Protein AF-A0A645BVU4-F1 (afdb_monomer_lite)

InterPro domains:
  IPR005790 DNA polymerase III, delta subunit [PTHR34388] (3-112)
  IPR005790 DNA polymerase III, delta subunit [TIGR01128] (2-109)
  IPR008921 DNA polymerase III, clamp loader complex, gamma/delta/delta subunit, C-terminal [SSF48019] (2-110)
  IPR048466 DNA polymerase III delta subunit-like, C-terminal domain [PF21694] (2-109)

Structure (mmCIF, N/CA/C/O backbone):
data_AF-A0A645BVU4-F1
#
_entry.id   AF-A0A645BVU4-F1
#
loop_
_atom_site.group_PDB
_atom_site.id
_atom_site.type_symbol
_atom_site.label_atom_id
_atom_site.label_alt_id
_atom_site.label_comp_id
_atom_site.label_asym_id
_atom_site.label_entity_id
_atom_site.label_seq_id
_atom_site.pdbx_PDB_ins_code
_atom_site.Cartn_x
_atom_site.Cartn_y
_atom_site.Cartn_z
_atom_site.occupancy
_atom_site.B_iso_or_equiv
_atom_site.auth_seq_id
_atom_site.auth_comp_id
_atom_site.auth_asym_id
_atom_site.auth_atom_id
_atom_site.pdbx_PDB_model_num
ATOM 1 N N . MET A 1 1 ? -17.375 -8.886 -12.137 1.00 29.92 1 MET A N 1
ATOM 2 C CA . MET A 1 1 ? -17.552 -9.879 -11.051 1.00 29.92 1 MET A CA 1
ATOM 3 C C . MET A 1 1 ? -16.275 -9.914 -10.216 1.00 29.92 1 MET A C 1
ATOM 5 O O . MET A 1 1 ? -15.353 -10.625 -10.584 1.00 29.92 1 MET A O 1
ATOM 9 N N . ILE A 1 2 ? -16.178 -9.104 -9.156 1.00 40.94 2 ILE A N 1
ATOM 10 C CA . ILE A 1 2 ? -14.996 -9.040 -8.259 1.00 40.94 2 ILE A CA 1
ATOM 11 C C . ILE A 1 2 ? -15.351 -9.442 -6.807 1.00 40.94 2 ILE A C 1
ATOM 13 O O . ILE A 1 2 ? -14.476 -9.594 -5.960 1.00 40.94 2 ILE A O 1
ATOM 17 N N . ALA A 1 3 ? -16.626 -9.759 -6.543 1.00 32.09 3 ALA A N 1
ATOM 18 C CA . ALA A 1 3 ? -17.147 -10.119 -5.220 1.00 32.09 3 ALA A CA 1
ATOM 19 C C . ALA A 1 3 ? -16.420 -11.299 -4.532 1.00 32.09 3 ALA A C 1
ATOM 21 O O . ALA A 1 3 ? -16.313 -11.318 -3.312 1.00 32.09 3 ALA A O 1
ATOM 22 N N . GLY A 1 4 ? -15.843 -12.240 -5.291 1.00 48.22 4 GLY A N 1
ATOM 23 C CA . GLY A 1 4 ? -15.117 -13.383 -4.717 1.00 48.22 4 GLY A CA 1
ATOM 24 C C . GLY A 1 4 ? -13.722 -13.061 -4.160 1.00 48.22 4 GLY A C 1
ATOM 25 O O . GLY A 1 4 ? -13.146 -13.882 -3.452 1.00 48.22 4 GLY A O 1
ATOM 26 N N . ASN A 1 5 ? -13.151 -11.890 -4.472 1.00 67.75 5 ASN A N 1
ATOM 27 C CA . ASN A 1 5 ? -11.798 -11.528 -4.028 1.00 67.75 5 ASN A CA 1
ATOM 28 C C . ASN A 1 5 ? -11.813 -10.670 -2.750 1.00 67.75 5 ASN A C 1
ATOM 30 O O . ASN A 1 5 ? -10.892 -10.764 -1.943 1.00 67.75 5 ASN A O 1
ATOM 34 N N . SER A 1 6 ? -12.876 -9.885 -2.528 1.00 72.81 6 SER A N 1
ATOM 35 C CA . SER A 1 6 ? -13.099 -9.118 -1.289 1.00 72.81 6 SER A CA 1
ATOM 36 C C . SER A 1 6 ? -13.288 -10.017 -0.075 1.00 72.81 6 SER A C 1
ATOM 38 O O . SER A 1 6 ? -12.641 -9.802 0.945 1.00 72.81 6 SER A O 1
ATOM 40 N N . GLU A 1 7 ? -14.154 -11.028 -0.187 1.00 83.12 7 GLU A N 1
ATOM 41 C CA . GLU A 1 7 ? -14.449 -11.949 0.917 1.00 83.12 7 GLU A CA 1
ATOM 42 C C . GLU A 1 7 ? -13.199 -12.721 1.326 1.00 83.12 7 GLU A C 1
ATOM 44 O O . GLU A 1 7 ? -12.852 -12.771 2.502 1.00 83.12 7 GLU A O 1
ATOM 49 N N . ARG A 1 8 ? -12.450 -13.218 0.337 1.00 87.12 8 ARG A N 1
ATOM 50 C CA . ARG A 1 8 ? -11.186 -13.913 0.573 1.00 87.12 8 ARG A CA 1
ATOM 51 C C . ARG A 1 8 ? -10.113 -13.000 1.169 1.00 87.12 8 ARG A C 1
ATOM 53 O O . ARG A 1 8 ? -9.358 -13.431 2.033 1.00 87.12 8 ARG A O 1
ATOM 60 N N . ALA A 1 9 ? -10.023 -11.744 0.729 1.00 87.44 9 ALA A N 1
ATOM 61 C CA . ALA A 1 9 ? -9.080 -10.783 1.299 1.00 87.44 9 ALA A CA 1
ATOM 62 C C . ALA A 1 9 ? -9.418 -10.445 2.761 1.00 87.44 9 ALA A C 1
ATOM 64 O O . ALA A 1 9 ? -8.514 -10.373 3.594 1.00 87.44 9 ALA A O 1
ATOM 65 N N . LEU A 1 10 ? -10.706 -10.288 3.080 1.00 90.06 10 LEU A N 1
ATOM 66 C CA . LEU A 1 10 ? -11.182 -10.114 4.453 1.00 90.06 10 LEU A CA 1
ATOM 67 C C . LEU A 1 10 ? -10.909 -11.344 5.316 1.00 90.06 10 LEU A C 1
ATOM 69 O O . LEU A 1 10 ? -10.462 -11.204 6.449 1.00 90.06 10 LEU A O 1
ATOM 73 N N . GLU A 1 11 ? -11.145 -12.543 4.791 1.00 91.75 11 GLU A N 1
ATOM 74 C CA . GLU A 1 11 ? -10.852 -13.792 5.491 1.00 91.75 11 GLU A CA 1
ATOM 75 C C . GLU A 1 11 ? -9.358 -13.903 5.820 1.00 91.75 11 GLU A C 1
ATO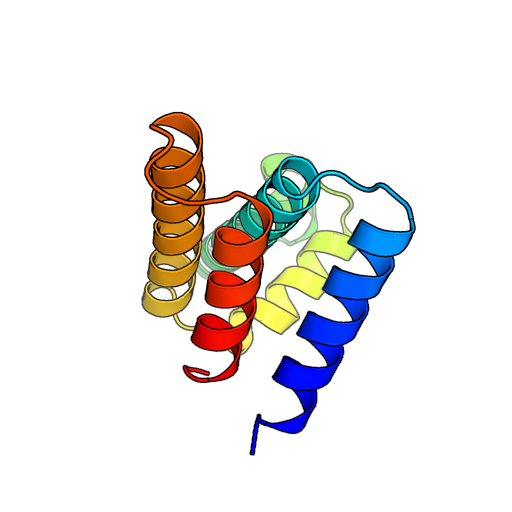M 77 O O . GLU A 1 11 ? -8.994 -14.165 6.965 1.00 91.75 11 GLU A O 1
ATOM 82 N N . ILE A 1 12 ? -8.480 -13.625 4.849 1.00 91.56 12 ILE A N 1
ATOM 83 C CA . ILE A 1 12 ? -7.028 -13.586 5.072 1.00 91.56 12 ILE A CA 1
ATOM 84 C C . ILE A 1 12 ? -6.684 -12.571 6.163 1.00 91.56 12 ILE A C 1
ATOM 86 O O . ILE A 1 12 ? -5.898 -12.881 7.054 1.00 91.56 12 ILE A O 1
ATOM 90 N N . TYR A 1 13 ? -7.275 -11.378 6.118 1.00 93.38 13 TYR A N 1
ATOM 91 C CA . TYR A 1 13 ? -7.020 -10.353 7.121 1.00 93.38 13 TYR A CA 1
ATOM 92 C C . TYR A 1 13 ? -7.450 -10.787 8.526 1.00 93.38 13 TYR A C 1
ATOM 94 O O . TYR A 1 13 ? -6.656 -10.708 9.458 1.00 93.38 13 TYR A O 1
ATOM 102 N N . ARG A 1 14 ? -8.660 -11.330 8.671 1.00 93.12 14 ARG A N 1
ATOM 103 C CA . ARG A 1 14 ? -9.161 -11.852 9.951 1.00 93.12 14 ARG A CA 1
ATOM 104 C C . ARG A 1 14 ? -8.306 -12.996 10.478 1.00 93.12 14 ARG A C 1
ATOM 106 O O . ARG A 1 14 ? -8.033 -13.056 11.670 1.00 93.12 14 ARG A O 1
ATOM 113 N N . ASN A 1 15 ? -7.818 -13.864 9.594 1.00 94.50 15 ASN A N 1
ATOM 114 C CA . ASN A 1 15 ? -6.880 -14.915 9.974 1.00 94.50 15 ASN A CA 1
ATOM 115 C C . ASN A 1 15 ? -5.552 -14.344 10.490 1.00 94.50 15 ASN A C 1
ATOM 117 O O . ASN A 1 15 ? -5.025 -14.865 11.465 1.00 94.50 15 ASN A O 1
ATOM 121 N N . LEU A 1 16 ? -5.033 -13.262 9.900 1.00 93.50 16 LEU A N 1
ATOM 122 C CA . LEU A 1 16 ? -3.845 -12.577 10.426 1.00 93.50 16 LEU A CA 1
ATOM 123 C C . LEU A 1 16 ? -4.104 -12.013 11.832 1.00 93.50 16 LEU A C 1
ATOM 125 O O . LEU A 1 16 ? -3.281 -12.209 12.722 1.00 93.50 16 LEU A O 1
ATOM 129 N N . LEU A 1 17 ? -5.265 -11.394 12.064 1.00 93.00 17 LEU A N 1
ATOM 130 C CA . LEU A 1 17 ? -5.639 -10.899 13.395 1.00 93.00 17 LEU A CA 1
ATOM 131 C C . LEU A 1 17 ? -5.759 -12.030 14.424 1.00 93.00 17 LEU A C 1
ATOM 133 O O . LEU A 1 17 ? -5.246 -11.908 15.533 1.00 93.00 17 LEU A O 1
ATOM 137 N N . ASN A 1 18 ? -6.344 -13.169 14.040 1.00 94.38 18 ASN A N 1
ATOM 138 C CA . ASN A 1 18 ? -6.414 -14.362 14.893 1.00 94.38 18 ASN A CA 1
ATOM 139 C C . ASN A 1 18 ? -5.025 -14.913 15.262 1.00 94.38 18 ASN A C 1
ATOM 141 O O . ASN A 1 18 ? -4.870 -15.567 16.292 1.00 94.38 18 ASN A O 1
ATOM 145 N N . LEU A 1 19 ? -4.007 -14.639 14.442 1.00 94.31 19 LEU A N 1
ATOM 146 C CA . LEU A 1 19 ? -2.605 -14.961 14.718 1.00 94.31 19 LEU A CA 1
ATOM 147 C C . LEU A 1 19 ? -1.889 -13.875 15.545 1.00 94.31 19 LEU A C 1
ATOM 149 O O . LEU A 1 19 ? -0.679 -13.960 15.734 1.00 94.31 19 LEU A O 1
ATOM 153 N N . ASN A 1 20 ? -2.624 -12.896 16.085 1.00 92.44 20 ASN A N 1
ATOM 154 C CA . ASN A 1 20 ? -2.124 -11.727 16.819 1.00 92.44 20 ASN A CA 1
ATOM 155 C C . ASN A 1 20 ? -1.226 -10.796 15.985 1.00 92.44 20 ASN A C 1
ATOM 157 O O . ASN A 1 20 ? -0.413 -10.051 16.540 1.00 92.44 20 ASN A O 1
ATOM 161 N N . GLU A 1 21 ? -1.362 -10.810 14.657 1.00 92.88 21 GLU A N 1
ATOM 162 C CA . GLU A 1 21 ? -0.680 -9.831 13.814 1.00 92.88 21 GLU A CA 1
ATOM 163 C C . GLU A 1 21 ? -1.284 -8.437 13.994 1.00 92.88 21 GLU A C 1
ATOM 165 O O . GLU A 1 21 ? -2.490 -8.257 14.161 1.00 92.88 21 GLU A O 1
ATOM 170 N N . SER A 1 22 ? -0.436 -7.413 13.917 1.00 94.50 22 SER A N 1
ATOM 171 C CA . SER A 1 22 ? -0.869 -6.035 14.142 1.00 94.50 22 SER A CA 1
ATOM 172 C C . SER A 1 22 ? -1.631 -5.461 12.932 1.00 94.50 22 SER A C 1
ATOM 174 O O . SER A 1 22 ? -1.081 -5.453 11.823 1.00 94.50 22 SER A O 1
ATOM 176 N N . PRO A 1 23 ? -2.817 -4.842 13.120 1.00 93.38 23 PRO A N 1
ATOM 177 C CA . PRO A 1 23 ? -3.530 -4.110 12.064 1.00 93.38 23 PRO A CA 1
ATOM 178 C C . PRO A 1 23 ? -2.666 -3.033 11.397 1.00 93.38 23 PRO A C 1
ATOM 180 O O . PRO A 1 23 ? -2.697 -2.850 10.180 1.00 93.38 23 PRO A O 1
ATOM 183 N N . PHE A 1 24 ? -1.827 -2.359 12.189 1.00 94.06 24 PHE A N 1
ATOM 184 C CA . PHE A 1 24 ? -0.884 -1.349 11.712 1.00 94.06 24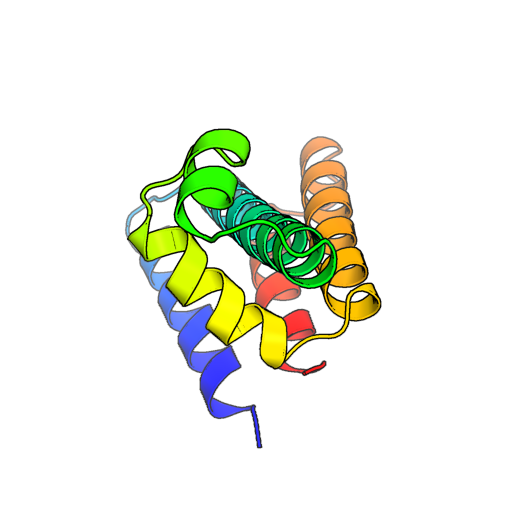 PHE A CA 1
ATOM 185 C C . PHE A 1 24 ? 0.162 -1.942 10.771 1.00 94.06 24 PHE A C 1
ATOM 187 O O . PHE A 1 24 ? 0.496 -1.346 9.744 1.00 94.06 24 PHE A O 1
ATOM 194 N N . MET A 1 25 ? 0.671 -3.128 11.111 1.00 94.50 25 MET A N 1
ATOM 195 C CA . MET A 1 25 ? 1.641 -3.836 10.286 1.00 94.50 25 MET A CA 1
ATOM 196 C C . MET A 1 25 ? 1.000 -4.217 8.950 1.00 94.50 25 MET A C 1
ATOM 198 O O . MET A 1 25 ? 1.553 -3.881 7.899 1.00 94.50 25 MET A O 1
ATOM 202 N N . VAL A 1 26 ? -0.213 -4.775 8.970 1.00 94.25 26 VAL A N 1
ATOM 203 C CA . VAL A 1 26 ? -0.964 -5.096 7.748 1.00 94.25 26 VAL A CA 1
ATOM 204 C C . VAL A 1 26 ? -1.192 -3.851 6.885 1.00 94.25 26 VAL A C 1
ATOM 206 O O . VAL A 1 26 ? -0.876 -3.864 5.692 1.00 94.25 26 VAL A O 1
ATOM 209 N N . LEU A 1 27 ? -1.655 -2.742 7.471 1.00 94.75 27 LEU A N 1
ATOM 210 C CA . LEU A 1 27 ? -1.846 -1.479 6.751 1.00 94.75 27 LEU A CA 1
ATOM 211 C C . LEU A 1 27 ? -0.542 -0.981 6.109 1.00 94.75 27 LEU A C 1
ATOM 213 O O . LEU A 1 27 ? -0.535 -0.527 4.959 1.00 94.75 27 LEU A O 1
ATOM 217 N N . SER A 1 28 ? 0.577 -1.100 6.828 1.00 94.62 28 SER A N 1
ATOM 218 C CA . SER A 1 28 ? 1.895 -0.713 6.325 1.00 94.62 28 SER A CA 1
ATOM 219 C C . SER A 1 28 ? 2.327 -1.560 5.122 1.00 94.62 28 SER A C 1
ATOM 221 O O . SER A 1 28 ? 2.850 -1.013 4.145 1.00 94.62 28 SER A O 1
ATOM 223 N N . LEU A 1 29 ? 2.046 -2.869 5.140 1.00 93.19 29 LEU A N 1
ATOM 224 C CA . LEU A 1 29 ? 2.340 -3.779 4.034 1.00 93.19 29 LEU A CA 1
ATOM 225 C C . LEU A 1 29 ? 1.487 -3.462 2.805 1.00 93.19 29 LEU A C 1
ATOM 227 O O . LEU A 1 29 ? 2.020 -3.396 1.695 1.00 93.19 29 LEU A O 1
ATOM 231 N N . ILE A 1 30 ? 0.193 -3.190 2.996 1.00 92.69 30 ILE A N 1
ATOM 232 C CA . ILE A 1 30 ? -0.714 -2.791 1.912 1.00 92.69 30 ILE A CA 1
ATOM 233 C C . ILE A 1 30 ? -0.226 -1.485 1.268 1.00 92.69 30 ILE A C 1
ATOM 235 O O . ILE A 1 30 ? -0.047 -1.408 0.049 1.00 92.69 30 ILE A O 1
ATOM 239 N N . SER A 1 31 ? 0.070 -0.470 2.085 1.00 94.31 31 SER A N 1
ATOM 240 C CA . SER A 1 31 ? 0.595 0.821 1.621 1.00 94.31 31 SER A CA 1
ATOM 241 C C . SER A 1 31 ? 1.914 0.657 0.860 1.00 94.31 31 SER A C 1
ATOM 243 O O . SER A 1 31 ? 2.101 1.229 -0.220 1.00 94.31 31 SER A O 1
ATOM 245 N N . ARG A 1 32 ? 2.828 -0.176 1.376 1.00 94.31 32 ARG A N 1
ATOM 246 C CA . ARG A 1 32 ? 4.094 -0.503 0.710 1.00 94.31 32 ARG A CA 1
ATOM 247 C C . ARG A 1 32 ? 3.859 -1.146 -0.654 1.00 94.31 32 ARG A C 1
ATOM 249 O O . ARG A 1 32 ? 4.507 -0.734 -1.616 1.00 94.31 32 ARG A O 1
ATOM 256 N N . GLN A 1 33 ? 2.942 -2.105 -0.759 1.00 92.94 33 GLN A N 1
ATOM 257 C CA . GLN A 1 33 ? 2.659 -2.783 -2.022 1.00 92.94 33 GLN A CA 1
ATOM 258 C C . GLN A 1 33 ? 2.123 -1.806 -3.076 1.00 92.94 33 GLN A C 1
ATOM 260 O O . GLN A 1 33 ? 2.648 -1.774 -4.188 1.00 92.94 33 GLN A O 1
ATOM 265 N N . PHE A 1 34 ? 1.177 -0.927 -2.725 1.00 92.94 34 PHE A N 1
ATOM 266 C CA . PHE A 1 34 ? 0.701 0.111 -3.650 1.00 92.94 34 PHE A CA 1
ATOM 267 C C . PHE A 1 34 ? 1.815 1.060 -4.106 1.00 92.94 34 PHE A C 1
ATOM 269 O O . PHE A 1 34 ? 1.875 1.412 -5.285 1.00 92.94 34 PHE A O 1
ATOM 276 N N . ARG A 1 35 ? 2.746 1.433 -3.215 1.00 94.44 35 ARG A N 1
ATOM 277 C CA . ARG A 1 35 ? 3.924 2.239 -3.590 1.00 94.44 35 ARG A CA 1
ATOM 278 C C . ARG A 1 35 ? 4.825 1.513 -4.582 1.00 94.44 35 ARG A C 1
ATOM 280 O O . ARG A 1 35 ? 5.330 2.155 -5.498 1.00 94.44 35 ARG A O 1
ATOM 287 N N . ILE A 1 36 ? 5.046 0.211 -4.399 1.00 94.75 36 ILE A N 1
ATOM 288 C CA . ILE A 1 36 ? 5.853 -0.593 -5.325 1.00 94.75 36 ILE A CA 1
ATOM 289 C C . ILE A 1 36 ? 5.174 -0.622 -6.696 1.00 94.75 36 ILE A C 1
ATOM 291 O O . ILE A 1 36 ? 5.818 -0.268 -7.676 1.00 94.75 36 ILE A O 1
ATOM 295 N N . ILE A 1 37 ? 3.873 -0.929 -6.762 1.00 94.25 37 ILE A N 1
ATOM 296 C CA . ILE A 1 37 ? 3.099 -0.950 -8.018 1.00 94.25 37 ILE A CA 1
ATOM 297 C C . ILE A 1 37 ? 3.178 0.403 -8.736 1.00 94.25 37 ILE A C 1
ATOM 299 O O . ILE A 1 37 ? 3.516 0.456 -9.918 1.00 94.25 37 ILE A O 1
ATOM 303 N N . LEU A 1 38 ? 2.923 1.500 -8.017 1.00 94.44 38 LEU A N 1
ATOM 304 C CA . LEU A 1 38 ? 2.952 2.855 -8.569 1.00 94.44 38 LEU A CA 1
ATOM 305 C C . LEU A 1 38 ? 4.336 3.231 -9.115 1.00 94.44 38 LEU A C 1
ATOM 307 O O . LEU A 1 38 ? 4.448 3.715 -10.242 1.00 94.44 38 LEU A O 1
ATOM 311 N N . LYS A 1 39 ? 5.397 2.982 -8.337 1.00 95.00 39 LYS A N 1
ATOM 312 C CA . LYS A 1 39 ? 6.776 3.261 -8.761 1.00 95.00 39 LYS A CA 1
ATOM 313 C C . LYS A 1 39 ? 7.177 2.399 -9.952 1.00 95.00 39 LYS A C 1
ATOM 315 O O . LYS A 1 39 ? 7.767 2.921 -10.891 1.00 95.00 39 LYS A O 1
ATOM 320 N N . SER A 1 40 ? 6.843 1.110 -9.938 1.00 95.12 40 SER A N 1
ATOM 321 C CA . SER A 1 40 ? 7.110 0.207 -11.058 1.00 95.12 40 SER A CA 1
ATOM 322 C C . SER A 1 40 ? 6.420 0.689 -12.334 1.00 95.12 40 SER A C 1
ATOM 324 O O . SER A 1 40 ? 7.080 0.774 -13.365 1.00 95.12 40 SER A O 1
ATOM 326 N N . LYS A 1 41 ? 5.142 1.089 -12.259 1.00 94.88 41 LYS A N 1
ATOM 327 C CA . LYS A 1 41 ? 4.400 1.645 -13.402 1.00 94.88 41 LYS A CA 1
ATOM 328 C C . LYS A 1 41 ? 5.085 2.887 -13.976 1.00 94.88 41 LYS A C 1
ATOM 330 O O . LYS A 1 41 ? 5.383 2.931 -15.163 1.00 94.88 41 LYS A O 1
ATOM 335 N N . SER A 1 42 ? 5.395 3.859 -13.116 1.00 95.56 42 SER A N 1
ATOM 336 C CA . SER A 1 42 ? 6.050 5.113 -13.513 1.00 95.56 42 SER A CA 1
ATOM 337 C C . SER A 1 42 ? 7.414 4.882 -14.175 1.00 95.56 42 SER A C 1
ATOM 339 O O . SER A 1 42 ? 7.713 5.484 -15.206 1.00 95.56 42 SER A O 1
ATOM 341 N N . MET A 1 43 ? 8.231 3.986 -13.614 1.00 94.94 43 MET A N 1
ATOM 342 C CA . MET A 1 43 ? 9.542 3.644 -14.172 1.00 94.94 43 MET A CA 1
ATOM 343 C C . MET A 1 43 ? 9.414 2.957 -15.537 1.00 94.94 43 MET A C 1
ATOM 345 O O . MET A 1 43 ? 10.143 3.313 -16.461 1.00 94.94 43 MET A O 1
ATOM 349 N N . SER A 1 44 ? 8.459 2.033 -15.686 1.00 94.50 44 SER A N 1
ATOM 350 C CA . SER A 1 44 ? 8.199 1.355 -16.961 1.00 94.50 44 SER A CA 1
ATOM 351 C C . SER A 1 44 ? 7.775 2.329 -18.058 1.00 94.50 44 SER A C 1
ATOM 353 O O . SER A 1 44 ? 8.264 2.227 -19.177 1.00 94.50 44 SER A O 1
ATOM 355 N N . GLU A 1 45 ? 6.899 3.288 -17.754 1.00 94.50 45 GLU A N 1
ATOM 356 C CA . GLU A 1 45 ? 6.478 4.310 -18.726 1.00 94.50 45 GLU A CA 1
ATOM 357 C C . GLU A 1 45 ? 7.586 5.310 -19.061 1.00 94.50 45 GLU A C 1
ATOM 359 O O . GLU A 1 45 ? 7.607 5.879 -20.147 1.00 94.50 45 GLU A O 1
ATOM 364 N N . SER A 1 46 ? 8.556 5.463 -18.160 1.00 95.06 46 SER A N 1
ATOM 365 C CA . SER A 1 46 ? 9.772 6.244 -18.399 1.00 95.06 46 SER A CA 1
ATOM 366 C C . SER A 1 46 ? 10.850 5.446 -19.154 1.00 95.06 46 SER A C 1
ATOM 368 O O . SER A 1 46 ? 11.980 5.914 -19.277 1.00 95.06 46 SER A O 1
ATOM 370 N N . GLY A 1 47 ? 10.544 4.224 -19.612 1.00 94.69 47 GLY A N 1
ATOM 371 C CA . GLY A 1 47 ? 11.466 3.356 -20.352 1.00 94.69 47 GLY A CA 1
ATOM 372 C C . GLY A 1 47 ? 12.585 2.737 -19.507 1.00 94.69 47 GLY A C 1
ATOM 373 O O . GLY A 1 47 ? 13.578 2.261 -20.056 1.00 94.69 47 GLY A O 1
ATOM 374 N N . ILE A 1 48 ? 12.462 2.741 -18.176 1.00 94.62 48 ILE A N 1
ATOM 375 C CA . ILE A 1 48 ? 13.502 2.233 -17.274 1.00 94.62 48 ILE A CA 1
ATOM 376 C C . ILE A 1 48 ? 13.392 0.703 -17.165 1.00 94.62 48 ILE A C 1
ATOM 378 O O . ILE A 1 48 ? 12.324 0.195 -16.812 1.00 94.62 48 ILE A O 1
ATOM 382 N N . PRO A 1 49 ? 14.487 -0.053 -17.378 1.00 94.19 49 PRO A N 1
ATOM 383 C CA . PRO A 1 49 ? 14.473 -1.509 -17.262 1.00 94.19 49 PRO A CA 1
ATOM 384 C C . PRO A 1 49 ? 14.065 -2.011 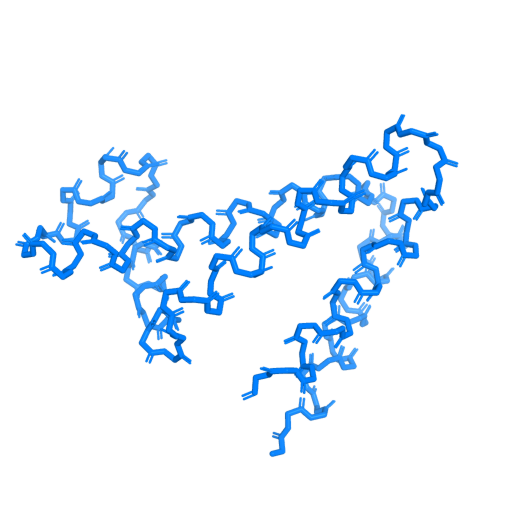-15.868 1.00 94.19 49 PRO A C 1
ATOM 386 O O . PRO A 1 49 ? 14.334 -1.380 -14.842 1.00 94.19 49 PRO A O 1
ATOM 389 N N . ASN A 1 50 ? 13.482 -3.212 -15.802 1.00 92.38 50 ASN A N 1
ATOM 390 C CA . ASN A 1 50 ? 13.015 -3.811 -14.543 1.00 92.38 50 ASN A CA 1
ATOM 391 C C . ASN A 1 50 ? 14.136 -4.003 -13.512 1.00 92.38 50 ASN A C 1
ATOM 393 O O . ASN A 1 50 ? 13.914 -3.800 -12.320 1.00 92.38 50 ASN A O 1
ATOM 397 N N . ALA A 1 51 ? 15.338 -4.373 -13.962 1.00 92.56 51 ALA A N 1
ATOM 398 C CA . ALA A 1 51 ? 16.496 -4.558 -13.089 1.00 92.56 51 ALA A CA 1
ATOM 399 C C . ALA A 1 51 ? 16.917 -3.245 -12.405 1.00 92.56 51 ALA A C 1
ATOM 401 O O . ALA A 1 51 ? 17.205 -3.230 -11.208 1.00 92.56 51 ALA A O 1
ATOM 402 N N . ASP A 1 52 ? 16.889 -2.134 -13.140 1.00 94.50 52 ASP A N 1
ATOM 403 C CA . ASP A 1 52 ? 17.233 -0.814 -12.605 1.00 94.50 52 ASP A CA 1
ATOM 404 C C . ASP A 1 52 ? 16.105 -0.253 -11.742 1.00 94.50 52 ASP A C 1
ATOM 406 O O . ASP A 1 52 ? 16.352 0.341 -10.691 1.00 94.50 52 ASP A O 1
ATOM 410 N N . SER A 1 53 ? 14.857 -0.519 -12.130 1.00 94.56 53 SER A N 1
ATOM 411 C CA . SER A 1 53 ? 13.679 -0.223 -11.314 1.00 94.56 53 SER A CA 1
ATOM 412 C C . SER A 1 53 ? 13.747 -0.932 -9.960 1.00 94.56 53 SER A C 1
ATOM 414 O O . SER A 1 53 ? 13.489 -0.311 -8.933 1.00 94.56 53 SER A O 1
ATOM 416 N N . ALA A 1 54 ? 14.154 -2.204 -9.927 1.00 93.81 54 ALA A N 1
ATOM 417 C CA . ALA A 1 54 ? 14.290 -2.978 -8.693 1.00 93.81 54 ALA A CA 1
ATOM 418 C C . ALA A 1 54 ? 15.313 -2.353 -7.735 1.00 93.81 54 ALA A C 1
ATOM 420 O O . ALA A 1 54 ? 15.013 -2.155 -6.556 1.00 93.81 54 ALA A O 1
ATOM 421 N N . LYS A 1 55 ? 16.476 -1.944 -8.262 1.00 94.62 55 LYS A N 1
ATOM 422 C CA . LYS A 1 55 ? 17.510 -1.227 -7.500 1.00 94.62 55 LYS A CA 1
ATOM 423 C C . LYS A 1 55 ? 16.998 0.111 -6.963 1.00 94.62 55 LYS A C 1
ATOM 425 O O . LYS A 1 55 ? 17.167 0.391 -5.782 1.00 94.62 55 LYS A O 1
ATOM 430 N N . LYS A 1 56 ? 16.329 0.915 -7.800 1.00 93.38 56 LYS A N 1
ATOM 431 C CA . LYS A 1 56 ? 15.774 2.224 -7.404 1.00 93.38 56 LYS A CA 1
ATOM 432 C C . LYS A 1 56 ? 14.654 2.114 -6.367 1.00 93.38 56 LYS A C 1
ATOM 434 O O . LYS A 1 56 ? 14.521 2.983 -5.511 1.00 93.38 56 LYS A O 1
ATOM 439 N N . ILE A 1 57 ? 13.821 1.078 -6.456 1.00 93.00 57 ILE A N 1
ATOM 440 C CA . ILE A 1 57 ? 12.704 0.850 -5.528 1.00 93.00 57 ILE A CA 1
ATOM 441 C C . ILE A 1 57 ? 13.188 0.178 -4.230 1.00 93.00 57 ILE A C 1
ATOM 443 O O . ILE A 1 57 ? 12.542 0.342 -3.196 1.00 93.00 57 ILE A O 1
ATOM 447 N N . GLY A 1 58 ? 14.320 -0.533 -4.264 1.00 93.31 58 GLY A N 1
ATOM 448 C CA . GLY A 1 58 ? 14.864 -1.266 -3.119 1.00 93.31 58 GLY A CA 1
ATOM 449 C C . GLY A 1 58 ? 14.140 -2.591 -2.871 1.00 93.31 58 GLY A C 1
ATOM 450 O O . GLY A 1 58 ? 13.864 -2.947 -1.727 1.00 93.31 58 GLY A O 1
ATOM 451 N N . VAL A 1 59 ? 13.766 -3.298 -3.941 1.00 92.75 59 VAL A N 1
ATOM 452 C CA . VAL A 1 59 ? 13.063 -4.591 -3.875 1.00 92.75 59 VAL A CA 1
ATOM 453 C C . VAL A 1 59 ? 13.760 -5.640 -4.744 1.00 92.75 59 VAL A C 1
ATOM 455 O O . VAL A 1 59 ? 14.466 -5.276 -5.685 1.00 92.75 59 VAL A O 1
ATOM 458 N N . PRO A 1 60 ? 13.558 -6.943 -4.480 1.00 91.25 60 PRO A N 1
ATOM 459 C CA . PRO A 1 60 ? 14.071 -7.993 -5.352 1.00 91.25 60 PRO A CA 1
ATOM 460 C C . PRO A 1 60 ? 13.556 -7.855 -6.799 1.00 91.25 60 PRO A C 1
ATOM 462 O O . PRO A 1 60 ? 12.402 -7.461 -6.991 1.00 91.25 60 PRO A O 1
ATOM 465 N N . PRO A 1 61 ? 14.337 -8.240 -7.829 1.00 87.56 61 PRO A N 1
ATOM 466 C CA . PRO A 1 61 ? 13.929 -8.108 -9.233 1.00 87.56 61 PRO A CA 1
ATOM 467 C C . PRO A 1 61 ? 12.580 -8.759 -9.567 1.00 87.56 61 PRO A C 1
ATOM 469 O O . PRO A 1 61 ? 11.787 -8.194 -10.320 1.00 87.56 61 PRO A O 1
ATOM 472 N N . PHE A 1 62 ? 12.277 -9.911 -8.957 1.00 89.31 62 PHE A N 1
ATOM 473 C CA . PHE A 1 62 ? 11.005 -10.612 -9.160 1.00 89.31 62 PHE A CA 1
ATOM 474 C C . PHE A 1 62 ? 9.789 -9.839 -8.616 1.00 89.31 62 PHE A C 1
ATOM 476 O O . PHE A 1 62 ? 8.668 -10.044 -9.076 1.00 89.31 62 PHE A O 1
ATOM 483 N N . ALA A 1 63 ? 9.983 -8.941 -7.646 1.00 89.88 63 ALA A N 1
ATOM 484 C CA . ALA A 1 63 ? 8.895 -8.141 -7.094 1.00 89.88 63 ALA A CA 1
ATOM 485 C C . ALA A 1 63 ? 8.427 -7.074 -8.096 1.00 89.88 63 ALA A C 1
ATOM 487 O O . ALA A 1 63 ? 7.234 -6.788 -8.171 1.00 89.88 63 ALA A O 1
ATOM 488 N N . VAL A 1 64 ? 9.342 -6.528 -8.908 1.00 93.56 64 VAL A N 1
ATOM 489 C CA . VAL A 1 64 ? 9.013 -5.530 -9.940 1.00 93.56 64 VAL A CA 1
ATOM 490 C C . VAL A 1 64 ? 8.171 -6.141 -11.052 1.00 93.56 64 VAL A C 1
ATOM 492 O O . VAL A 1 64 ? 7.184 -5.537 -11.458 1.00 93.56 64 VAL A O 1
ATOM 495 N N . SER A 1 65 ? 8.504 -7.344 -11.527 1.00 91.31 65 SER A N 1
ATOM 496 C CA . SER A 1 65 ? 7.717 -8.000 -12.581 1.00 91.31 65 SER A CA 1
ATOM 497 C C . SER A 1 65 ? 6.293 -8.323 -12.116 1.00 91.31 65 SER A C 1
ATOM 499 O O . SER A 1 65 ? 5.331 -8.060 -12.840 1.00 91.31 65 SER A O 1
ATOM 501 N N . GLY A 1 66 ? 6.134 -8.816 -10.882 1.00 90.56 66 GLY A N 1
ATOM 502 C CA . GLY A 1 66 ? 4.820 -9.018 -10.268 1.00 90.56 66 GLY A CA 1
ATOM 503 C C . GLY A 1 66 ? 4.036 -7.712 -10.106 1.00 90.56 66 GLY A C 1
ATOM 504 O O . GLY A 1 66 ? 2.851 -7.654 -10.441 1.00 90.56 66 GLY A O 1
ATOM 505 N N . ALA A 1 67 ? 4.704 -6.650 -9.654 1.00 91.62 67 ALA A N 1
ATOM 506 C CA . ALA A 1 67 ? 4.110 -5.328 -9.491 1.00 91.62 67 ALA A CA 1
ATOM 507 C C . ALA A 1 67 ? 3.689 -4.698 -10.826 1.00 91.62 67 ALA A C 1
ATOM 509 O O . ALA A 1 67 ? 2.626 -4.092 -10.888 1.00 91.62 67 ALA A O 1
ATOM 510 N N . LEU A 1 68 ? 4.456 -4.886 -11.904 1.00 91.94 68 LEU A N 1
ATOM 511 C CA . LEU A 1 68 ? 4.087 -4.429 -13.248 1.00 91.94 68 LEU A CA 1
ATOM 512 C C . LEU A 1 68 ? 2.864 -5.160 -13.793 1.00 91.94 68 LEU A C 1
ATOM 514 O O . LEU A 1 68 ? 1.966 -4.531 -14.349 1.00 91.94 68 LEU A O 1
ATOM 518 N N . ARG A 1 69 ? 2.780 -6.478 -13.577 1.00 90.44 69 ARG A N 1
ATOM 519 C CA . ARG A 1 69 ? 1.590 -7.247 -13.958 1.00 90.44 69 ARG A CA 1
ATOM 520 C C . ARG A 1 69 ? 0.338 -6.706 -13.268 1.00 90.44 69 ARG A C 1
ATOM 522 O O . ARG A 1 69 ? -0.700 -6.580 -13.908 1.00 90.44 69 ARG A O 1
ATOM 529 N N . GLN A 1 70 ? 0.447 -6.358 -11.985 1.00 87.88 70 GLN A N 1
ATOM 530 C CA . GLN A 1 70 ? -0.633 -5.691 -11.257 1.00 87.88 70 GLN A CA 1
ATOM 531 C C . GLN A 1 70 ? -0.891 -4.296 -11.839 1.00 87.88 70 GLN A C 1
ATOM 533 O O . GLN A 1 70 ? -2.024 -3.998 -12.193 1.00 87.88 70 GLN A O 1
ATOM 538 N N . ALA A 1 71 ? 0.147 -3.477 -12.031 1.00 89.50 71 ALA A N 1
ATOM 539 C CA . ALA A 1 71 ? 0.056 -2.103 -12.527 1.00 89.50 71 ALA A CA 1
ATOM 540 C C . ALA A 1 71 ? -0.661 -1.958 -13.877 1.00 89.50 71 ALA A C 1
ATOM 542 O O . ALA A 1 71 ? -1.280 -0.923 -14.123 1.00 89.50 71 ALA A O 1
ATOM 543 N N . ASN A 1 72 ? -0.601 -2.970 -14.744 1.00 86.94 72 ASN A N 1
ATOM 544 C CA . ASN A 1 72 ? -1.311 -2.971 -16.026 1.00 86.94 72 ASN A CA 1
ATOM 545 C C . ASN A 1 72 ? -2.837 -3.011 -15.870 1.00 86.94 72 ASN A C 1
ATOM 547 O O . ASN A 1 72 ? -3.549 -2.577 -16.767 1.00 86.94 72 ASN A O 1
ATOM 551 N N . SER A 1 73 ? -3.337 -3.485 -14.727 1.00 86.06 73 SER A N 1
ATOM 552 C CA . SER A 1 73 ? -4.772 -3.519 -14.418 1.00 86.06 73 SER A CA 1
ATOM 553 C C . SER A 1 73 ? -5.278 -2.224 -13.766 1.00 86.06 73 SER A C 1
ATOM 555 O O . SER A 1 73 ? -6.471 -2.103 -13.514 1.00 86.06 73 SER A O 1
ATOM 557 N N . PHE A 1 74 ? -4.399 -1.252 -13.480 1.00 85.31 74 PHE A N 1
ATOM 558 C CA . PHE A 1 74 ? -4.762 -0.012 -12.786 1.00 85.31 74 PHE A CA 1
ATOM 559 C C . PHE A 1 74 ? -4.266 1.237 -13.523 1.00 85.31 74 PHE A C 1
ATOM 561 O O . PHE A 1 74 ? -3.148 1.288 -14.049 1.00 85.31 74 PHE A O 1
ATOM 568 N N . SER A 1 75 ? -5.069 2.300 -13.482 1.00 91.25 75 SER A N 1
ATOM 569 C CA . SER A 1 75 ? -4.609 3.646 -13.827 1.00 91.25 75 SER A CA 1
ATOM 570 C C . SER A 1 75 ? -3.746 4.230 -12.699 1.00 91.25 75 SER A C 1
ATOM 572 O O . SER A 1 75 ? -3.838 3.807 -11.541 1.00 91.25 75 SER A O 1
ATOM 574 N N . PHE A 1 76 ? -2.926 5.240 -13.009 1.00 92.62 76 PHE A N 1
ATOM 575 C CA . PHE A 1 76 ? -2.214 5.993 -11.965 1.00 92.62 76 PHE A CA 1
ATOM 576 C C . PHE A 1 76 ? -3.167 6.614 -10.959 1.00 92.62 76 PHE A C 1
ATOM 578 O O . PHE A 1 76 ? -2.896 6.582 -9.764 1.00 92.62 76 PHE A O 1
ATOM 585 N N . GLU A 1 77 ? -4.288 7.152 -11.434 1.00 92.31 77 GLU A N 1
ATOM 586 C CA . GLU A 1 77 ? -5.282 7.780 -10.576 1.00 92.31 77 GLU A CA 1
ATOM 587 C C . GLU A 1 77 ? -5.818 6.789 -9.537 1.00 92.31 77 GLU A C 1
ATOM 589 O O . GLU A 1 77 ? -5.873 7.112 -8.351 1.00 92.31 77 GLU A O 1
ATOM 594 N N . THR A 1 78 ? -6.133 5.556 -9.947 1.00 89.88 78 THR A N 1
ATOM 595 C CA . THR A 1 78 ? -6.595 4.504 -9.033 1.00 89.88 78 THR A CA 1
ATOM 596 C C . THR A 1 78 ? -5.523 4.134 -8.007 1.00 89.88 78 THR A C 1
ATOM 598 O O . THR A 1 78 ? -5.826 4.030 -6.816 1.00 89.88 78 THR A O 1
ATOM 601 N N . LEU A 1 79 ? -4.260 4.001 -8.425 1.00 90.88 79 LEU A N 1
ATOM 602 C CA . LEU A 1 79 ? -3.141 3.713 -7.517 1.00 90.88 79 LEU A CA 1
ATOM 603 C C . LEU A 1 79 ? -2.904 4.852 -6.513 1.00 90.88 79 LEU A C 1
ATOM 605 O O . LEU A 1 79 ? -2.732 4.599 -5.320 1.00 90.88 79 LEU A O 1
ATOM 609 N N . CYS A 1 80 ? -2.961 6.106 -6.965 1.00 93.19 80 CYS A N 1
ATOM 610 C CA . CYS A 1 80 ? -2.856 7.283 -6.104 1.00 93.19 80 CYS A CA 1
ATOM 611 C C . CYS A 1 80 ? -4.026 7.363 -5.116 1.00 93.19 80 CYS A C 1
ATOM 613 O O . CYS A 1 80 ? -3.810 7.590 -3.926 1.00 93.19 80 CYS A O 1
ATOM 615 N N . LYS A 1 81 ? -5.263 7.110 -5.567 1.00 92.19 81 LYS A N 1
ATOM 616 C CA . LYS A 1 81 ? -6.446 7.041 -4.694 1.00 92.19 81 LYS A CA 1
ATOM 617 C C . LYS A 1 81 ? -6.318 5.937 -3.646 1.00 92.19 81 LYS A C 1
ATOM 619 O O . LYS A 1 81 ? -6.742 6.140 -2.510 1.00 92.19 81 LYS A O 1
ATOM 624 N N . ALA A 1 82 ? -5.766 4.776 -4.001 1.00 91.06 82 ALA A N 1
ATOM 625 C CA . ALA A 1 82 ? -5.525 3.682 -3.060 1.00 91.06 82 ALA A CA 1
ATOM 626 C C . ALA A 1 82 ? -4.464 4.046 -2.014 1.00 91.06 82 ALA A C 1
ATOM 628 O O . ALA A 1 82 ? -4.682 3.845 -0.819 1.00 91.06 82 ALA A O 1
ATOM 629 N N . LEU A 1 83 ? -3.356 4.654 -2.442 1.00 93.06 83 LEU A N 1
ATOM 630 C CA . LEU A 1 83 ? -2.309 5.099 -1.529 1.00 93.06 83 LEU A CA 1
ATOM 631 C C . LEU A 1 83 ? -2.805 6.197 -0.577 1.00 93.06 83 LEU A C 1
ATOM 633 O O . LEU A 1 83 ? -2.539 6.133 0.622 1.00 93.06 83 LEU A O 1
ATOM 637 N N . ASN A 1 84 ? -3.575 7.160 -1.089 1.00 94.62 84 ASN A N 1
ATOM 638 C CA . ASN A 1 84 ? -4.197 8.198 -0.270 1.00 94.62 84 ASN A CA 1
ATOM 639 C C . ASN A 1 84 ? -5.172 7.608 0.749 1.00 94.62 84 ASN A C 1
ATOM 641 O O . ASN A 1 8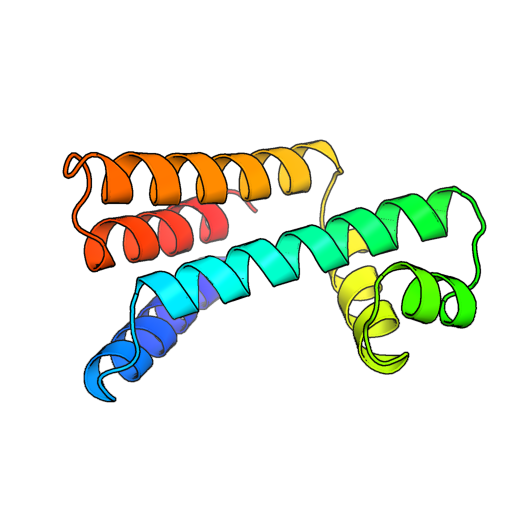4 ? -5.146 8.026 1.900 1.00 94.62 84 ASN A O 1
ATOM 645 N N . ALA A 1 85 ? -5.975 6.608 0.375 1.00 93.50 85 ALA A N 1
ATOM 646 C CA . ALA A 1 85 ? -6.838 5.915 1.329 1.00 93.50 85 ALA A CA 1
ATOM 647 C C . ALA A 1 85 ? -6.024 5.274 2.465 1.00 93.50 85 ALA A C 1
ATOM 649 O O . ALA A 1 85 ? -6.369 5.459 3.625 1.00 93.50 85 ALA A O 1
ATOM 650 N N . CYS A 1 86 ? -4.894 4.623 2.157 1.00 94.56 86 CYS A N 1
ATOM 651 C CA . CYS A 1 86 ? -4.014 4.056 3.187 1.00 94.56 86 CYS A CA 1
ATOM 652 C C . CYS A 1 86 ? -3.493 5.131 4.155 1.00 94.56 86 CYS A C 1
ATOM 654 O O . CYS A 1 86 ? -3.450 4.908 5.361 1.00 94.56 86 CYS A O 1
ATOM 656 N N . ILE A 1 87 ? -3.106 6.298 3.628 1.00 94.69 87 ILE A N 1
ATOM 657 C CA . ILE A 1 87 ? -2.611 7.428 4.427 1.00 94.69 87 ILE A CA 1
ATOM 658 C C . ILE A 1 87 ? -3.721 7.996 5.317 1.00 94.69 87 ILE A C 1
ATOM 660 O O . ILE A 1 87 ? -3.478 8.267 6.488 1.00 94.69 87 ILE A O 1
ATOM 664 N N . GLN A 1 88 ? -4.932 8.163 4.782 1.00 95.44 88 GLN A N 1
ATOM 665 C CA . GLN A 1 88 ? -6.070 8.673 5.549 1.00 95.44 88 GLN A CA 1
ATOM 666 C C . GLN A 1 88 ? -6.483 7.707 6.662 1.00 95.44 88 GLN A C 1
ATOM 668 O O . GLN A 1 88 ? -6.743 8.150 7.779 1.00 95.44 88 GLN A O 1
ATOM 673 N N . THR A 1 89 ? -6.481 6.400 6.390 1.00 95.31 89 THR A N 1
ATOM 674 C CA . THR A 1 89 ? -6.734 5.376 7.410 1.00 95.31 89 THR A CA 1
ATOM 675 C C . THR A 1 89 ? -5.673 5.427 8.509 1.00 95.31 89 THR A C 1
ATOM 677 O O . THR A 1 89 ? -6.027 5.559 9.675 1.00 95.31 89 THR A O 1
ATOM 680 N N . ASP A 1 90 ? -4.381 5.408 8.162 1.00 95.38 90 ASP A N 1
ATOM 681 C CA . ASP A 1 90 ? -3.283 5.486 9.143 1.00 95.38 90 ASP A CA 1
ATOM 682 C C . ASP A 1 90 ? -3.373 6.757 10.003 1.00 95.38 90 ASP A C 1
ATOM 684 O O . ASP A 1 90 ? -3.247 6.706 11.227 1.00 95.38 90 ASP A O 1
ATOM 688 N N . TYR A 1 91 ? -3.659 7.896 9.370 1.00 96.12 91 TYR A N 1
ATOM 689 C CA . TYR A 1 91 ? -3.833 9.168 10.060 1.00 96.12 91 TYR A CA 1
ATOM 690 C C . TYR A 1 91 ? -5.042 9.157 11.006 1.00 96.12 91 TYR A C 1
ATOM 692 O O . TYR A 1 91 ? -4.925 9.565 12.161 1.00 96.12 91 TYR A O 1
ATOM 700 N N . GLY A 1 92 ? -6.192 8.652 10.552 1.00 96.25 92 GLY A N 1
ATOM 701 C CA . GLY A 1 92 ? -7.399 8.539 11.371 1.00 96.25 92 GLY A CA 1
ATOM 702 C C . GLY A 1 92 ? -7.212 7.620 12.579 1.00 96.25 92 GLY A C 1
ATOM 703 O O . GLY A 1 92 ? -7.684 7.955 13.667 1.00 96.25 92 GLY A O 1
ATOM 704 N N . ILE A 1 93 ? -6.466 6.523 12.414 1.00 95.38 93 ILE A N 1
ATOM 705 C CA . ILE A 1 93 ? -6.118 5.620 13.516 1.00 95.38 93 ILE A CA 1
ATOM 706 C C . ILE A 1 93 ? -5.212 6.327 14.528 1.00 95.38 93 ILE A C 1
ATOM 708 O O . ILE A 1 93 ? -5.487 6.307 15.725 1.00 95.38 93 ILE A O 1
ATOM 712 N N . LYS A 1 94 ? -4.162 7.017 14.067 1.00 92.88 94 LYS A N 1
ATOM 713 C CA . LYS A 1 94 ? -3.238 7.756 14.950 1.00 92.88 94 LYS A CA 1
ATOM 714 C C . LYS A 1 94 ? -3.910 8.889 15.723 1.00 92.88 94 LYS A C 1
ATOM 716 O O . LYS A 1 94 ? -3.448 9.241 16.803 1.00 92.88 94 LYS A O 1
ATOM 721 N N . LEU A 1 95 ? -4.993 9.450 15.189 1.00 95.19 95 LEU A N 1
ATOM 722 C CA . LEU A 1 95 ? -5.823 10.437 15.880 1.00 95.19 95 LEU A CA 1
ATOM 723 C C . LEU A 1 95 ? -6.863 9.820 16.832 1.00 95.19 95 LEU A C 1
ATOM 725 O O . LEU A 1 95 ? -7.609 10.570 17.458 1.00 95.19 95 LEU A O 1
ATOM 729 N N . GLY A 1 96 ? -6.972 8.490 16.904 1.00 93.31 96 GLY A N 1
ATOM 730 C CA . GLY A 1 96 ? -8.005 7.797 17.680 1.00 93.31 96 GLY A CA 1
ATOM 731 C C . GLY A 1 96 ? -9.423 7.955 17.117 1.00 93.31 96 GLY A C 1
ATOM 732 O O . GLY A 1 96 ? -10.392 7.691 17.820 1.00 93.31 96 GLY A O 1
ATOM 733 N N . LYS A 1 97 ? -9.566 8.409 15.863 1.00 94.44 97 LYS A N 1
ATOM 734 C CA . LYS A 1 97 ? -10.867 8.598 15.193 1.00 94.44 97 LYS A CA 1
ATOM 735 C C . LYS A 1 97 ? -11.363 7.339 14.486 1.00 94.44 97 LYS A C 1
ATOM 737 O O . LYS A 1 97 ? -12.542 7.249 14.161 1.00 94.44 97 LYS A O 1
ATOM 742 N N . ILE A 1 98 ? -10.452 6.417 14.189 1.00 94.50 98 ILE A N 1
ATOM 743 C CA . ILE A 1 98 ? -10.716 5.153 13.506 1.00 94.50 98 ILE A CA 1
ATOM 744 C C . ILE A 1 98 ? -10.120 4.044 14.366 1.00 94.50 98 ILE A C 1
ATOM 746 O O . ILE A 1 98 ? -8.962 4.132 14.771 1.00 94.50 98 ILE A O 1
ATOM 750 N N . GLU A 1 99 ? -10.908 3.010 14.639 1.00 96.62 99 GLU A N 1
ATOM 751 C CA . GLU A 1 99 ? -10.401 1.796 15.273 1.00 96.62 99 GLU A CA 1
ATOM 752 C C . GLU A 1 99 ? -9.505 1.042 14.258 1.00 96.62 99 GLU A C 1
ATOM 754 O O . GLU A 1 99 ? -9.897 0.918 13.091 1.00 96.62 99 GLU A O 1
ATOM 759 N N . PRO A 1 100 ? -8.278 0.625 14.640 1.00 94.12 100 PRO A N 1
ATOM 760 C CA . PRO A 1 100 ? -7.306 0.029 13.725 1.00 94.12 100 PRO A CA 1
ATOM 761 C C . PRO A 1 100 ? -7.830 -1.114 12.849 1.00 94.12 100 PRO A C 1
ATOM 763 O O . PRO A 1 100 ? -7.571 -1.102 11.643 1.00 94.12 100 PRO A O 1
ATOM 766 N N . GLU A 1 101 ? -8.539 -2.085 13.423 1.00 95.19 101 GLU A N 1
ATOM 767 C CA . GLU A 1 101 ? -9.031 -3.262 12.704 1.00 95.19 101 GLU A CA 1
ATOM 768 C C . GLU A 1 101 ? -10.097 -2.879 11.679 1.00 95.19 101 GLU A C 1
ATOM 770 O O . GLU A 1 101 ? -9.942 -3.128 10.479 1.00 95.19 101 GLU A O 1
ATOM 775 N N . ALA A 1 102 ? -11.127 -2.160 12.120 1.00 93.38 102 ALA A N 1
ATOM 776 C CA . ALA A 1 102 ? -12.211 -1.664 11.284 1.00 93.38 102 ALA A CA 1
ATOM 777 C C . ALA A 1 102 ? -11.702 -0.749 10.160 1.00 93.38 102 ALA A C 1
ATOM 779 O O . ALA A 1 102 ? -12.200 -0.792 9.031 1.00 93.38 102 ALA A O 1
ATOM 780 N N . GLY A 1 103 ? -10.682 0.068 10.438 1.00 93.88 103 GLY A N 1
ATOM 781 C CA . GLY A 1 103 ? -10.047 0.929 9.445 1.00 93.88 103 GLY A CA 1
ATOM 782 C C . GLY A 1 103 ? -9.418 0.143 8.293 1.00 93.88 103 GLY A C 1
ATOM 783 O O . GLY A 1 103 ? -9.549 0.535 7.127 1.00 93.88 103 GLY A O 1
ATOM 784 N N . VAL A 1 104 ? -8.757 -0.974 8.603 1.00 93.25 104 VAL A N 1
ATOM 785 C CA . VAL A 1 104 ? -8.142 -1.853 7.600 1.00 93.25 104 VAL A CA 1
ATOM 786 C C . VAL A 1 104 ? -9.193 -2.708 6.894 1.00 93.25 104 VAL A C 1
ATOM 788 O O . VAL A 1 104 ? -9.137 -2.813 5.667 1.00 93.25 104 VAL A O 1
ATOM 791 N N . GLU A 1 105 ? -10.195 -3.239 7.603 1.00 92.62 105 GLU A N 1
ATOM 792 C CA . GLU A 1 105 ? -11.316 -3.963 6.982 1.00 92.62 105 GLU A CA 1
ATOM 793 C C . GLU A 1 105 ? -12.035 -3.093 5.940 1.00 92.62 105 GLU A C 1
ATOM 795 O O . GLU A 1 105 ? -12.227 -3.508 4.794 1.00 92.62 105 GLU A O 1
ATOM 800 N N . MET A 1 106 ? -12.370 -1.848 6.299 1.00 90.62 106 MET A N 1
ATOM 801 C CA . MET A 1 106 ? -13.026 -0.899 5.395 1.00 90.62 106 MET A CA 1
ATOM 802 C C . MET A 1 106 ? -12.169 -0.602 4.159 1.00 90.62 106 MET A C 1
ATOM 804 O O . MET A 1 106 ? -12.689 -0.480 3.042 1.00 90.62 106 MET A O 1
ATOM 808 N N . LEU A 1 107 ? -10.848 -0.498 4.339 1.00 90.31 107 LEU A N 1
ATOM 809 C CA . LEU A 1 107 ? -9.909 -0.291 3.242 1.00 90.31 107 LEU A CA 1
ATOM 810 C C . LEU A 1 107 ? -9.907 -1.485 2.274 1.00 90.31 107 LEU A C 1
ATOM 812 O O . LEU A 1 107 ? -9.939 -1.274 1.060 1.00 90.31 107 LEU A O 1
ATOM 816 N N . ILE A 1 108 ? -9.933 -2.715 2.794 1.00 88.75 108 ILE A N 1
ATOM 817 C CA . ILE A 1 108 ? -10.007 -3.949 1.997 1.00 88.75 108 ILE A CA 1
ATOM 818 C C . ILE A 1 108 ? -11.325 -4.012 1.213 1.00 88.75 108 ILE A C 1
ATOM 820 O O . ILE A 1 108 ? -11.301 -4.198 -0.006 1.00 88.75 108 ILE A O 1
ATOM 824 N N . VAL A 1 109 ? -12.464 -3.785 1.876 1.00 85.94 109 VAL A N 1
ATOM 825 C CA . VAL A 1 109 ? -13.799 -3.829 1.250 1.00 85.94 109 VAL A CA 1
ATOM 826 C C . VAL A 1 109 ? -13.921 -2.790 0.143 1.00 85.94 109 VAL A C 1
ATOM 828 O O . VAL A 1 109 ? -14.224 -3.120 -1.000 1.00 85.94 109 VAL A O 1
ATOM 831 N N . THR A 1 110 ? -13.636 -1.526 0.452 1.00 79.12 110 THR A N 1
ATOM 832 C CA . THR A 1 110 ? -13.845 -0.419 -0.492 1.00 79.12 110 THR A CA 1
ATOM 833 C C . THR A 1 110 ? -12.995 -0.583 -1.749 1.00 79.12 110 THR A C 1
ATOM 835 O O . THR A 1 110 ? -13.431 -0.256 -2.855 1.00 79.12 110 THR A O 1
ATOM 838 N N . ARG A 1 111 ? -11.755 -1.06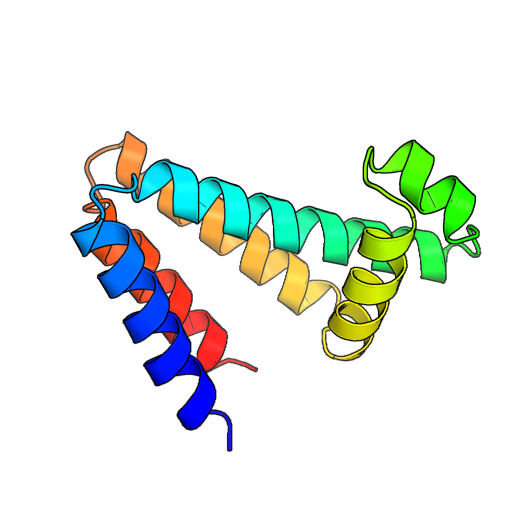2 -1.599 1.00 68.88 111 ARG A N 1
ATOM 839 C CA . ARG A 1 111 ? -10.828 -1.211 -2.727 1.00 68.88 111 ARG A CA 1
ATOM 840 C C . ARG A 1 111 ? -11.093 -2.458 -3.557 1.00 68.88 111 ARG A C 1
ATOM 842 O O . ARG A 1 111 ? -10.791 -2.425 -4.741 1.00 68.88 111 ARG A O 1
ATOM 849 N N . ALA A 1 112 ? -11.682 -3.503 -2.990 1.00 59.16 112 ALA A N 1
ATOM 850 C CA . ALA A 1 112 ? -12.118 -4.653 -3.771 1.00 59.16 112 ALA A CA 1
ATOM 851 C C . ALA A 1 112 ? -13.384 -4.353 -4.599 1.00 59.16 112 ALA A C 1
ATOM 853 O O . ALA A 1 112 ? -13.537 -4.896 -5.684 1.00 59.16 112 ALA A O 1
ATOM 854 N N . SER A 1 113 ? -14.252 -3.445 -4.146 1.00 47.78 113 SER A N 1
ATOM 855 C CA . SER A 1 113 ? -15.495 -3.085 -4.853 1.00 47.78 113 SER A CA 1
ATOM 856 C C . SER A 1 113 ? -15.337 -2.030 -5.959 1.00 47.78 113 SER A C 1
ATOM 858 O O . SER A 1 113 ? -16.256 -1.851 -6.752 1.00 47.78 113 SER A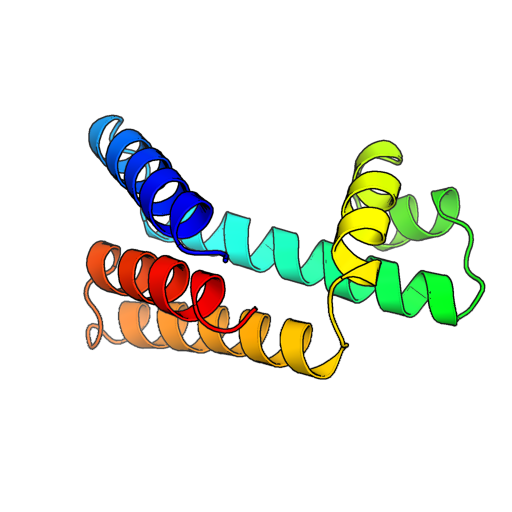 O 1
ATOM 860 N N . THR A 1 114 ? -14.219 -1.292 -5.987 1.00 46.91 114 THR A N 1
ATOM 861 C CA . THR A 1 114 ? -13.992 -0.133 -6.889 1.00 46.91 114 THR A CA 1
ATOM 862 C C . THR A 1 114 ? -12.999 -0.444 -8.024 1.00 46.91 114 THR A C 1
ATOM 864 O O . THR A 1 114 ? -12.474 0.459 -8.675 1.00 46.91 114 THR A O 1
ATOM 867 N N . LEU A 1 115 ? -12.710 -1.727 -8.234 1.00 43.56 115 LEU A N 1
ATOM 868 C CA . LEU A 1 115 ? -11.953 -2.257 -9.370 1.00 43.56 115 LEU A CA 1
ATOM 869 C C . LEU A 1 115 ? -12.901 -2.973 -10.321 1.00 43.56 115 LEU A C 1
ATOM 871 O O . LEU A 1 115 ? -12.533 -3.103 -11.506 1.00 43.56 115 LEU A O 1
#

Radius of gyration: 15.01 Å; chains: 1; bounding box: 35×25×38 Å

pLDDT: mean 88.62, std 13.34, range [29.92, 96.62]

Organism: NCBI:txid1076179

Foldseek 3Di:
DLVVVLVVVLVVLVVCVVVVHFLVVVLVVQLLLLVLLLLLLVCVVVVHDLVVSCVVSVHDSVSSVVSPVVNVVDDNVLSVVLNVLSVVLVVCVVVVNDPSSRSSSCSSNVSSVVD

Secondary structure (DSSP, 8-state):
--HHHHHHHHHHHHHHHHTT--HHHHHHHHHHHHHHHHHHHHHHHTT--HHHHHHHHTS-HHHHHHHHHHHTTS-HHHHHHHHHHHHHHHHHHHTTSS-HHHHHHHHHHHHHHT-

Sequence (115 aa):
MIAGNSERALEIYRNLLNLNESPFMVLSLISRQFRIILKSKSMSESGIPNADSAKKIGVPPFAVSGALRQANSFSFETLCKALNACIQTDYGIKLGKIEPEAGVEMLIVTRASTL